Protein AF-A0A8J8ES67-F1 (afdb_monomer_lite)

Radius of gyration: 15.18 Å; chains: 1; bounding box: 30×25×39 Å

Foldseek 3Di:
DDDPDQQDWDWDWPDFDDDVQNVQCVDVVRNDDDDPPDDDGPGTDTDGPDHHNPDPDDD

pLDDT: mean 94.76, std 4.99, range [70.62, 98.19]

Structure (mmCIF, N/CA/C/O backbone):
data_AF-A0A8J8ES67-F1
#
_entry.id   AF-A0A8J8ES67-F1
#
loop_
_atom_site.group_PDB
_atom_site.id
_atom_site.type_symbol
_atom_site.label_atom_id
_atom_site.label_alt_id
_atom_site.label_comp_id
_atom_site.label_asym_id
_atom_site.label_entity_id
_atom_site.label_seq_id
_atom_site.pdbx_PDB_ins_code
_atom_site.Cartn_x
_atom_site.Cartn_y
_atom_site.Cartn_z
_atom_site.occupancy
_atom_site.B_iso_or_equiv
_atom_site.auth_seq_id
_atom_site.auth_comp_id
_atom_site.auth_asym_id
_atom_site.auth_atom_id
_atom_site.pdbx_PDB_model_num
ATOM 1 N N . MET A 1 1 ? -11.323 -9.567 7.764 1.00 70.62 1 MET A N 1
ATOM 2 C CA . MET A 1 1 ? -9.905 -9.381 8.149 1.00 70.62 1 MET A CA 1
ATOM 3 C C . MET A 1 1 ? -9.915 -8.712 9.520 1.00 70.62 1 MET A C 1
ATOM 5 O O . MET A 1 1 ? -10.930 -8.101 9.816 1.00 70.62 1 MET A O 1
ATOM 9 N N . LYS A 1 2 ? -8.912 -8.937 10.373 1.00 78.81 2 LYS A N 1
ATOM 10 C CA . LYS A 1 2 ? -8.815 -8.317 11.706 1.00 78.81 2 LYS A CA 1
ATOM 11 C C . LYS A 1 2 ? -7.409 -7.777 11.900 1.00 78.81 2 LYS A C 1
ATOM 13 O O . LYS A 1 2 ? -6.461 -8.421 11.428 1.00 78.81 2 LYS A O 1
ATOM 18 N N . ILE A 1 3 ? -7.279 -6.655 12.592 1.00 86.00 3 ILE A N 1
ATOM 19 C CA . ILE A 1 3 ? -5.996 -6.158 13.067 1.00 86.00 3 ILE A CA 1
ATOM 20 C C . ILE A 1 3 ? -5.396 -7.172 14.040 1.00 86.00 3 ILE A C 1
ATOM 22 O O . ILE A 1 3 ? -6.087 -7.799 14.840 1.00 86.00 3 ILE A O 1
ATOM 26 N N . ARG A 1 4 ? -4.088 -7.395 13.901 1.00 86.69 4 ARG A N 1
ATOM 27 C CA . ARG A 1 4 ? -3.325 -8.338 14.734 1.00 86.69 4 ARG A CA 1
ATOM 28 C C . ARG A 1 4 ? -2.337 -7.646 15.669 1.00 86.69 4 ARG A C 1
ATOM 30 O O . ARG A 1 4 ? -1.677 -8.330 16.438 1.00 86.69 4 ARG A O 1
ATOM 37 N N . ARG A 1 5 ? -2.176 -6.332 15.529 1.00 93.50 5 ARG A N 1
ATOM 38 C CA . ARG A 1 5 ? -1.198 -5.516 16.247 1.00 93.50 5 ARG A CA 1
ATOM 39 C C . ARG A 1 5 ? -1.831 -4.185 16.608 1.00 93.50 5 ARG A C 1
ATOM 41 O O . ARG A 1 5 ? -2.412 -3.548 15.734 1.00 93.50 5 ARG A O 1
ATOM 48 N N . GLU A 1 6 ? -1.695 -3.797 17.864 1.00 95.38 6 GLU A N 1
ATOM 49 C CA . GLU A 1 6 ? -2.394 -2.655 18.457 1.00 95.38 6 GLU A CA 1
ATOM 50 C C . GLU A 1 6 ? -1.957 -1.314 17.850 1.00 95.38 6 GLU A C 1
ATOM 52 O O . GLU A 1 6 ? -2.745 -0.379 17.842 1.00 95.38 6 GLU A O 1
ATOM 57 N N . GLU A 1 7 ? -0.776 -1.239 17.224 1.00 96.31 7 GLU A N 1
ATOM 58 C CA . GLU A 1 7 ? -0.249 0.004 16.636 1.00 96.31 7 GLU A CA 1
ATOM 59 C C . GLU A 1 7 ? -0.564 0.181 15.136 1.00 96.31 7 GLU A C 1
ATOM 61 O O . GLU A 1 7 ? -0.026 1.079 14.486 1.00 96.31 7 GLU A O 1
ATOM 66 N N . LEU A 1 8 ? -1.346 -0.719 14.529 1.00 95.94 8 LEU A N 1
ATOM 67 C CA . LEU A 1 8 ? -1.580 -0.721 13.081 1.00 95.94 8 LEU A CA 1
ATOM 68 C C . LEU A 1 8 ? -2.945 -0.158 12.685 1.00 95.94 8 LEU A C 1
ATOM 70 O O . LEU A 1 8 ? -3.904 -0.159 13.449 1.00 95.94 8 LEU A O 1
ATOM 74 N N . VAL A 1 9 ? -3.036 0.243 11.417 1.00 95.62 9 VAL A N 1
ATOM 75 C CA . VAL A 1 9 ? -4.279 0.621 10.742 1.00 95.62 9 VAL A CA 1
ATOM 76 C C . VAL A 1 9 ? -4.527 -0.350 9.594 1.00 95.62 9 VAL A C 1
ATOM 78 O O . VAL A 1 9 ? -3.632 -0.625 8.791 1.00 95.62 9 VAL A O 1
ATOM 81 N N . LEU A 1 10 ? -5.748 -0.874 9.496 1.00 95.81 10 LEU A N 1
ATOM 82 C CA . LEU A 1 10 ? -6.165 -1.690 8.367 1.00 95.81 10 LEU A CA 1
ATOM 83 C C . LEU A 1 10 ? -6.836 -0.796 7.334 1.00 95.81 10 LEU A C 1
ATOM 85 O O . LEU A 1 10 ? -7.892 -0.213 7.583 1.00 95.81 10 LEU A O 1
ATOM 89 N N . VAL A 1 11 ? -6.228 -0.734 6.154 1.00 95.88 11 VAL A N 1
ATOM 90 C CA . VAL A 1 11 ? -6.710 0.079 5.042 1.00 95.88 11 VAL A CA 1
ATOM 91 C C . VAL A 1 11 ? -7.237 -0.826 3.937 1.00 95.88 11 VAL A C 1
ATOM 93 O O . VAL A 1 11 ? -6.539 -1.718 3.448 1.00 95.88 11 VAL A O 1
ATOM 96 N N . LYS A 1 12 ? -8.470 -0.573 3.502 1.00 96.94 12 LYS A N 1
ATOM 97 C CA . LYS A 1 12 ? -8.999 -1.108 2.252 1.00 96.94 12 LYS A CA 1
ATOM 98 C C . LYS A 1 12 ? -8.501 -0.223 1.114 1.00 96.94 12 LYS A C 1
ATOM 100 O O . LYS A 1 12 ? -9.017 0.872 0.900 1.00 96.94 12 LYS A O 1
ATOM 105 N N . VAL A 1 13 ? -7.491 -0.704 0.396 1.00 97.50 13 VAL A N 1
ATOM 106 C CA . VAL A 1 13 ? -6.922 -0.002 -0.762 1.00 97.50 13 VAL A CA 1
ATOM 107 C C . VAL A 1 13 ? -7.989 0.141 -1.851 1.00 97.50 13 VAL A C 1
ATOM 109 O O . VAL A 1 13 ? -8.588 -0.850 -2.270 1.00 97.50 13 VAL A O 1
ATOM 112 N N . LEU A 1 14 ? -8.230 1.377 -2.292 1.00 98.19 14 LEU A N 1
ATOM 113 C CA . LEU A 1 14 ? -9.157 1.701 -3.381 1.00 98.19 14 LEU A CA 1
ATOM 114 C C . LEU A 1 14 ? -8.424 1.826 -4.717 1.00 98.19 14 LEU A C 1
ATOM 116 O O . LEU A 1 14 ? -8.920 1.364 -5.742 1.00 98.19 14 LEU A O 1
ATOM 120 N N . ALA A 1 15 ? -7.243 2.440 -4.698 1.00 98.12 15 ALA A N 1
ATOM 121 C CA . ALA A 1 15 ? -6.383 2.585 -5.862 1.00 98.12 15 ALA A CA 1
ATOM 122 C C . ALA A 1 15 ? -4.917 2.705 -5.433 1.00 98.12 15 ALA A C 1
ATOM 124 O O . ALA A 1 15 ? -4.624 3.222 -4.354 1.00 98.12 15 ALA A O 1
ATOM 125 N N . ALA A 1 16 ? -4.015 2.266 -6.309 1.00 98.19 16 ALA A N 1
ATOM 126 C CA . ALA A 1 16 ? -2.583 2.504 -6.201 1.00 98.19 16 ALA A CA 1
ATOM 127 C C . ALA A 1 16 ? -2.087 3.209 -7.471 1.00 98.19 16 ALA A C 1
ATOM 129 O O . ALA A 1 16 ? -2.479 2.844 -8.582 1.00 98.19 16 ALA A O 1
ATOM 130 N N . GLY A 1 17 ? -1.263 4.237 -7.296 1.00 97.88 17 GLY A N 1
ATOM 131 C CA . GLY A 1 17 ? -0.496 4.860 -8.360 1.00 97.88 17 GLY A CA 1
ATOM 132 C C . GLY A 1 17 ? 0.583 3.915 -8.882 1.00 97.88 17 GLY A C 1
ATOM 133 O O . GLY A 1 17 ? 1.032 3.005 -8.184 1.00 97.88 17 GLY A O 1
ATOM 134 N N . ILE A 1 18 ? 0.977 4.138 -10.134 1.00 97.00 18 ILE A N 1
ATOM 135 C CA . ILE A 1 18 ? 2.141 3.488 -10.732 1.00 97.00 18 ILE A CA 1
ATOM 136 C C . ILE A 1 18 ? 3.266 4.509 -10.729 1.00 97.00 18 ILE A C 1
ATOM 138 O O . ILE A 1 18 ? 3.217 5.496 -11.468 1.00 97.00 18 ILE A O 1
ATOM 142 N N . CYS A 1 19 ? 4.291 4.242 -9.931 1.00 97.06 19 CYS A N 1
ATOM 143 C CA . CYS A 1 19 ? 5.490 5.054 -9.896 1.00 97.06 19 CYS A CA 1
ATOM 144 C C . CYS A 1 19 ? 6.506 4.540 -10.926 1.00 97.06 19 CYS A C 1
ATOM 146 O O . CYS A 1 19 ? 6.556 3.351 -11.256 1.00 97.06 19 CYS A O 1
ATOM 148 N N . GLY A 1 20 ? 7.394 5.419 -11.400 1.00 97.62 20 GLY A N 1
ATOM 149 C CA . GLY A 1 20 ? 8.525 5.009 -12.238 1.00 97.62 20 GLY A CA 1
ATOM 150 C C . GLY A 1 20 ? 9.387 3.930 -11.569 1.00 97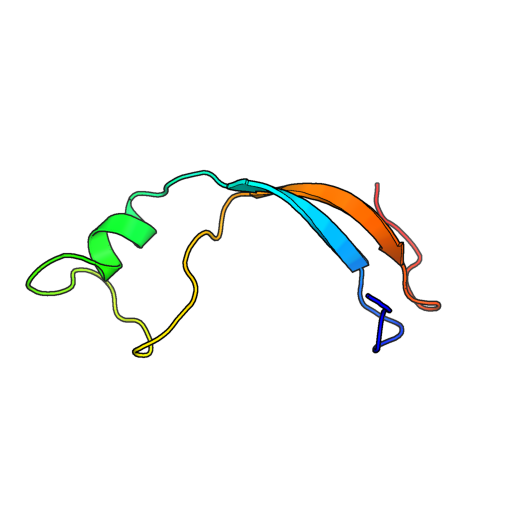.62 20 GLY A C 1
ATOM 151 O O . GLY A 1 20 ? 9.899 3.044 -12.248 1.00 97.62 20 GLY A O 1
ATOM 152 N N . THR A 1 21 ? 9.487 3.943 -10.235 1.00 96.94 21 THR A N 1
ATOM 153 C CA . THR A 1 21 ? 10.202 2.915 -9.464 1.00 96.94 21 THR A CA 1
ATOM 154 C C . THR A 1 21 ? 9.599 1.524 -9.656 1.00 96.94 21 THR A C 1
ATOM 156 O O . THR A 1 21 ? 10.356 0.576 -9.862 1.00 96.94 21 THR A O 1
ATOM 159 N N . ASP A 1 22 ? 8.267 1.388 -9.674 1.00 97.00 22 ASP A N 1
ATOM 160 C CA . ASP A 1 22 ? 7.612 0.092 -9.902 1.00 97.00 22 ASP A CA 1
ATOM 161 C C . ASP A 1 22 ? 7.989 -0.468 -11.288 1.00 97.00 22 ASP A C 1
ATOM 163 O O . ASP A 1 22 ? 8.316 -1.646 -11.433 1.00 97.00 22 ASP A O 1
ATOM 167 N N . LEU A 1 23 ? 8.032 0.399 -12.306 1.00 96.75 23 LEU A N 1
ATOM 168 C CA . LEU A 1 23 ? 8.426 0.033 -13.671 1.00 96.75 23 LEU A CA 1
ATOM 169 C C . LEU A 1 23 ? 9.916 -0.315 -13.778 1.00 96.75 23 LEU A C 1
ATOM 171 O O . LEU A 1 23 ? 10.293 -1.266 -14.468 1.00 96.75 23 LEU A O 1
ATOM 175 N N . HIS A 1 24 ? 10.779 0.431 -13.089 1.00 97.38 24 HIS A N 1
ATOM 176 C CA . HIS A 1 24 ? 12.215 0.165 -13.066 1.00 97.38 24 HIS A CA 1
ATOM 177 C C . HIS A 1 24 ? 12.555 -1.151 -12.359 1.00 97.38 24 HIS A C 1
ATOM 179 O O . HIS A 1 24 ? 13.490 -1.824 -12.792 1.00 97.38 24 HIS A O 1
ATOM 185 N N . ILE A 1 25 ? 11.794 -1.561 -11.338 1.00 97.31 25 ILE A N 1
ATOM 186 C CA . ILE A 1 25 ? 11.928 -2.894 -10.727 1.00 97.31 25 ILE A CA 1
ATOM 187 C C . ILE A 1 25 ? 11.631 -3.999 -11.756 1.00 97.31 25 ILE A C 1
ATOM 189 O O . ILE A 1 25 ? 12.347 -4.995 -11.815 1.00 97.31 25 ILE A O 1
ATOM 193 N N . LEU A 1 26 ? 10.603 -3.815 -12.591 1.00 95.62 26 LEU A N 1
ATOM 194 C CA . LEU A 1 26 ? 10.164 -4.801 -13.590 1.00 95.62 26 LEU A CA 1
ATOM 195 C C . LEU A 1 26 ? 10.954 -4.767 -14.911 1.00 95.62 26 LEU A C 1
ATOM 197 O O . LEU A 1 26 ? 10.716 -5.590 -15.796 1.00 95.62 26 LEU A O 1
ATOM 201 N N . SER A 1 27 ? 11.868 -3.812 -15.072 1.00 96.25 27 SER A N 1
ATOM 202 C CA . SER A 1 27 ? 12.656 -3.648 -16.296 1.00 96.25 27 SER A CA 1
ATOM 203 C C . SER A 1 27 ? 13.665 -4.787 -16.495 1.00 96.25 27 SER A C 1
ATOM 205 O O . SER A 1 27 ? 14.037 -5.487 -15.554 1.00 96.25 27 SER A O 1
ATOM 207 N N . ILE A 1 28 ? 14.138 -4.964 -17.733 1.00 93.62 28 ILE A N 1
ATOM 208 C CA . ILE A 1 28 ? 15.177 -5.944 -18.079 1.00 93.62 28 ILE A CA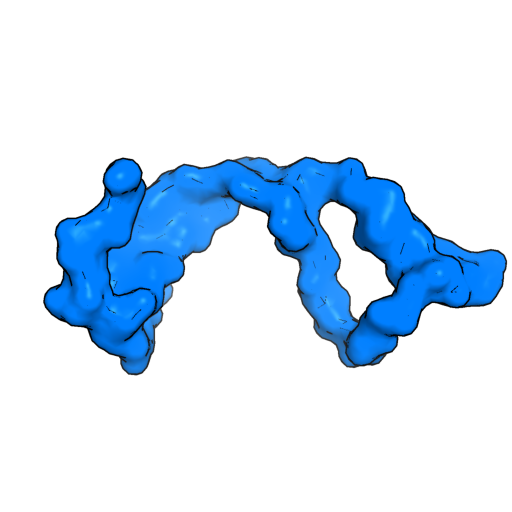 1
ATOM 209 C C . ILE A 1 28 ? 16.341 -5.214 -18.776 1.00 93.62 28 ILE A C 1
ATOM 211 O O . ILE A 1 28 ? 16.165 -4.766 -19.911 1.00 93.62 28 ILE A O 1
ATOM 215 N N . PRO A 1 29 ? 17.528 -5.107 -18.143 1.00 93.81 29 PRO A N 1
ATOM 216 C CA . PRO A 1 29 ? 17.816 -5.507 -16.761 1.00 93.81 29 PRO A CA 1
ATOM 217 C C . PRO A 1 29 ? 17.067 -4.625 -15.734 1.00 93.81 29 PRO A C 1
ATOM 219 O O . PRO A 1 29 ? 16.680 -3.504 -16.076 1.00 93.81 29 PRO A O 1
ATOM 222 N N . PRO A 1 30 ? 16.870 -5.092 -14.485 1.00 95.06 30 PRO A N 1
ATOM 223 C CA . PRO A 1 30 ? 16.214 -4.292 -13.453 1.00 95.06 30 PRO A CA 1
ATOM 224 C C . PRO A 1 30 ? 16.972 -2.989 -13.182 1.00 95.06 30 PRO A C 1
ATOM 226 O O . PRO A 1 30 ? 18.176 -3.001 -12.929 1.00 95.06 30 PRO A O 1
ATOM 229 N N . GLY A 1 31 ? 16.255 -1.866 -13.227 1.00 96.25 31 GLY A N 1
ATOM 230 C CA . GLY A 1 31 ? 16.774 -0.542 -12.875 1.00 96.25 31 GLY A CA 1
ATOM 231 C C . GLY A 1 31 ? 16.724 -0.253 -11.373 1.00 96.25 31 GLY A C 1
ATOM 232 O O . GLY A 1 31 ? 17.406 0.651 -10.904 1.00 96.25 31 GLY A O 1
ATOM 233 N N . HIS A 1 32 ? 15.940 -1.030 -10.622 1.00 96.12 32 HIS A N 1
ATOM 234 C CA . HIS A 1 32 ? 15.888 -1.009 -9.162 1.00 96.12 32 HIS A CA 1
ATOM 235 C C . HIS A 1 32 ? 15.877 -2.435 -8.609 1.00 96.12 32 HIS A C 1
ATOM 237 O O . H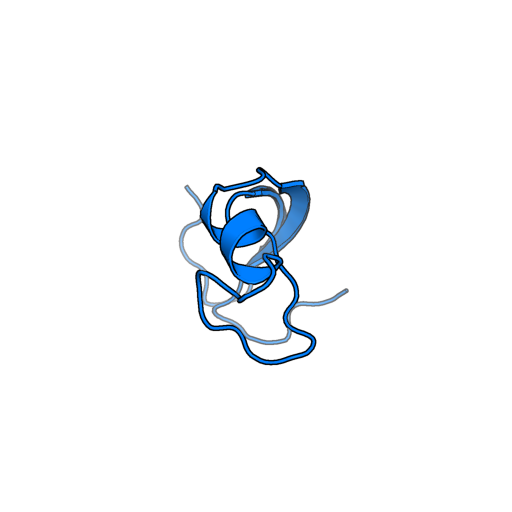IS A 1 32 ? 15.237 -3.328 -9.165 1.00 96.12 32 HIS A O 1
ATOM 243 N N . SER A 1 33 ? 16.574 -2.640 -7.492 1.00 95.19 33 SER A N 1
ATOM 244 C CA . SER A 1 33 ? 16.593 -3.922 -6.788 1.00 95.19 33 SER A CA 1
ATOM 245 C C . SER A 1 33 ? 15.278 -4.164 -6.051 1.00 95.19 33 SER A C 1
ATOM 247 O O . SER A 1 33 ? 14.795 -3.288 -5.337 1.00 95.19 33 SER A O 1
ATOM 249 N N . ALA A 1 34 ? 14.748 -5.381 -6.149 1.00 95.75 34 ALA A N 1
ATOM 250 C CA . ALA A 1 34 ? 13.637 -5.852 -5.331 1.00 95.75 34 ALA A CA 1
ATOM 251 C C . ALA A 1 34 ? 13.816 -7.334 -4.994 1.00 95.75 34 ALA A C 1
ATOM 253 O O . ALA A 1 34 ? 14.423 -8.093 -5.754 1.00 95.75 34 ALA A O 1
ATOM 254 N N . THR A 1 35 ? 13.272 -7.760 -3.855 1.00 95.94 35 THR A N 1
ATOM 255 C CA . THR A 1 35 ? 13.191 -9.183 -3.517 1.00 95.94 35 THR A CA 1
ATOM 256 C C . THR A 1 35 ? 12.246 -9.880 -4.503 1.00 95.94 35 THR A C 1
ATOM 258 O O . THR A 1 35 ? 11.124 -9.402 -4.694 1.00 95.94 35 THR A O 1
ATOM 261 N N . PRO A 1 36 ? 12.641 -11.006 -5.126 1.00 93.56 36 PRO A N 1
ATOM 262 C CA . PRO A 1 36 ? 11.742 -11.768 -5.986 1.00 93.56 36 PRO A CA 1
ATOM 263 C C . PRO A 1 36 ? 10.429 -12.117 -5.274 1.00 93.56 36 PRO A C 1
ATOM 265 O O . PRO A 1 36 ? 10.441 -12.614 -4.150 1.00 93.56 36 PRO A O 1
ATOM 268 N N . GLY A 1 37 ? 9.300 -11.847 -5.933 1.00 93.75 37 GLY A N 1
ATOM 269 C CA . GLY A 1 37 ? 7.964 -12.036 -5.358 1.00 93.75 37 GLY A CA 1
ATOM 270 C C . GLY A 1 37 ? 7.448 -10.866 -4.511 1.00 93.75 37 GLY A C 1
ATOM 271 O O . GLY A 1 37 ? 6.386 -10.996 -3.906 1.00 93.75 37 GLY A O 1
ATOM 272 N N . ALA A 1 38 ? 8.157 -9.734 -4.463 1.00 95.12 38 ALA A N 1
ATOM 273 C CA . ALA A 1 38 ? 7.649 -8.518 -3.834 1.00 95.12 38 ALA A CA 1
ATOM 274 C C . ALA A 1 38 ? 6.329 -8.050 -4.476 1.00 95.12 38 ALA A C 1
ATOM 276 O O . ALA A 1 38 ? 6.162 -8.084 -5.696 1.00 95.12 38 ALA A O 1
ATOM 277 N N . ILE A 1 39 ? 5.406 -7.581 -3.635 1.00 95.94 39 ILE A N 1
ATOM 278 C CA . ILE A 1 39 ? 4.169 -6.921 -4.060 1.00 95.94 39 ILE A CA 1
ATOM 279 C C . ILE A 1 39 ? 4.494 -5.439 -4.279 1.00 95.94 39 ILE A C 1
ATOM 281 O O . ILE A 1 39 ? 4.994 -4.782 -3.368 1.00 95.94 39 ILE A O 1
ATOM 285 N N . LEU A 1 40 ? 4.246 -4.941 -5.491 1.00 95.50 40 LEU A N 1
ATOM 286 C CA . LEU A 1 40 ? 4.507 -3.551 -5.883 1.00 95.50 40 LEU A CA 1
ATOM 287 C C . LEU A 1 40 ? 3.295 -2.646 -5.612 1.00 95.50 40 LEU A C 1
ATOM 289 O O . LEU A 1 40 ? 2.205 -3.139 -5.317 1.00 95.50 40 LEU A O 1
ATOM 293 N N . GLY A 1 41 ? 3.486 -1.331 -5.757 1.00 94.69 41 GLY A N 1
ATOM 294 C CA . GLY A 1 41 ? 2.478 -0.318 -5.440 1.00 94.69 41 GLY A CA 1
ATOM 295 C C . GLY A 1 41 ? 2.710 0.287 -4.059 1.00 94.69 41 GLY A C 1
ATOM 296 O O . GLY A 1 41 ? 2.183 -0.185 -3.054 1.00 94.69 41 GLY A O 1
ATOM 297 N N . HIS A 1 42 ? 3.517 1.346 -4.021 1.00 96.56 42 HIS A N 1
ATOM 298 C CA . HIS A 1 42 ? 3.880 2.075 -2.797 1.00 96.56 42 HIS A CA 1
ATOM 299 C C . HIS A 1 42 ? 3.245 3.470 -2.713 1.00 96.56 42 HIS A C 1
ATOM 301 O O . HIS A 1 42 ? 3.483 4.208 -1.761 1.00 96.56 42 HIS A O 1
ATOM 307 N N . GLU A 1 43 ? 2.410 3.818 -3.687 1.00 97.75 43 GLU A N 1
ATOM 308 C CA . GLU A 1 43 ? 1.622 5.044 -3.716 1.00 97.75 43 GLU A CA 1
ATOM 309 C C . GLU A 1 43 ? 0.158 4.623 -3.769 1.00 97.75 43 GLU A C 1
ATOM 311 O O . GLU A 1 43 ? -0.273 4.068 -4.772 1.00 97.75 43 GLU A O 1
ATOM 316 N N . PHE A 1 44 ? -0.621 4.804 -2.704 1.00 97.81 44 PHE A N 1
ATOM 317 C CA . PHE A 1 44 ? -2.010 4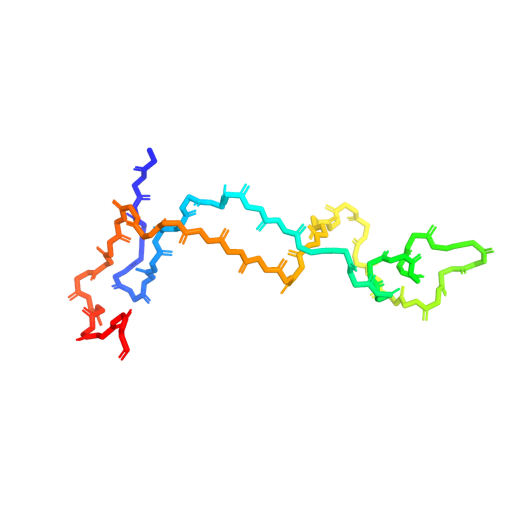.337 -2.687 1.00 97.81 44 PHE A CA 1
ATOM 318 C C . PHE A 1 44 ? -2.936 5.227 -1.871 1.00 97.81 44 PHE A C 1
ATOM 320 O O . PHE A 1 44 ? -2.512 5.967 -0.986 1.00 97.81 44 PHE A O 1
ATOM 327 N N . ILE A 1 45 ? -4.227 5.108 -2.177 1.00 98.00 45 ILE A N 1
ATOM 328 C CA . ILE A 1 45 ? -5.325 5.678 -1.404 1.00 98.00 45 ILE A CA 1
ATOM 329 C C . ILE A 1 45 ? -6.273 4.565 -0.964 1.00 98.00 45 ILE A C 1
ATOM 331 O O . ILE A 1 45 ? -6.438 3.546 -1.645 1.00 98.00 45 ILE A O 1
ATOM 335 N N . GLY A 1 46 ? -6.928 4.763 0.172 1.00 96.75 46 GLY A N 1
ATOM 336 C CA . GLY A 1 46 ? -7.857 3.781 0.699 1.00 96.75 46 GLY A CA 1
ATOM 337 C C . GLY A 1 46 ? -8.708 4.304 1.840 1.00 96.75 46 GLY A C 1
ATOM 338 O O . GLY A 1 46 ? -8.558 5.438 2.286 1.00 96.75 46 GLY A O 1
ATOM 339 N N . GLU A 1 47 ? -9.601 3.440 2.301 1.00 97.44 47 GLU A N 1
ATOM 340 C CA . GLU A 1 47 ? -10.468 3.684 3.450 1.00 97.44 47 GLU A CA 1
ATOM 341 C C . GLU A 1 47 ? -9.899 2.966 4.672 1.00 97.44 47 GLU A C 1
ATOM 343 O O . GLU A 1 47 ? -9.567 1.779 4.598 1.00 97.44 47 GLU A O 1
ATOM 348 N N . VAL A 1 48 ? -9.814 3.660 5.806 1.00 96.25 48 VAL A N 1
ATOM 349 C C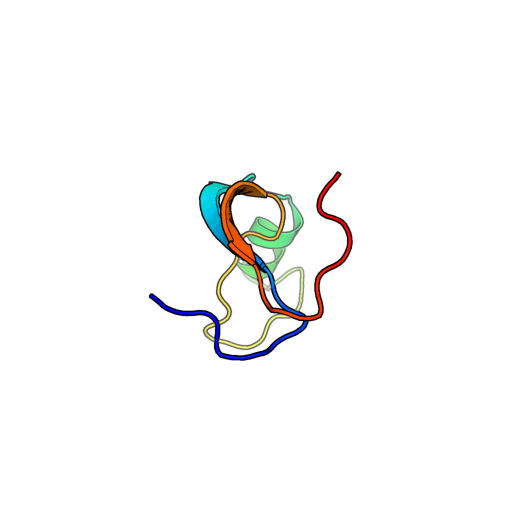A . VAL A 1 48 ? -9.537 3.014 7.093 1.00 96.25 48 VAL A CA 1
ATOM 350 C C . VAL A 1 48 ? -10.755 2.180 7.480 1.00 96.25 48 VAL A C 1
ATOM 352 O O . VAL A 1 48 ? -11.852 2.714 7.628 1.00 96.25 48 VAL A O 1
ATOM 355 N N . VAL A 1 49 ? -10.571 0.868 7.628 1.00 96.19 49 VAL A N 1
ATOM 356 C CA . VAL A 1 49 ? -11.656 -0.068 7.975 1.00 96.19 49 VAL A CA 1
ATOM 357 C C . VAL A 1 49 ? -11.534 -0.638 9.388 1.00 96.19 49 VAL A C 1
ATOM 359 O O . VAL A 1 49 ? -12.511 -1.168 9.909 1.00 96.19 49 VAL A O 1
ATOM 362 N N . GLU A 1 50 ? -10.359 -0.531 10.010 1.00 96.25 50 GLU A N 1
ATOM 363 C CA . GLU A 1 50 ? -10.093 -0.937 11.396 1.00 96.25 50 GLU A CA 1
ATOM 364 C C . GLU A 1 50 ? -8.852 -0.185 11.908 1.00 96.25 50 GLU A C 1
ATOM 366 O O . GLU A 1 50 ? -7.925 0.060 11.129 1.00 96.25 50 GLU A O 1
ATOM 371 N N . ILE A 1 51 ? -8.817 0.155 13.198 1.00 95.94 51 ILE A N 1
ATOM 372 C CA . ILE A 1 51 ? -7.640 0.708 13.891 1.00 95.94 51 ILE A CA 1
ATOM 373 C C . ILE A 1 51 ? -7.318 -0.153 15.114 1.00 95.94 51 ILE A C 1
ATOM 375 O O . ILE A 1 51 ? -8.226 -0.745 15.700 1.00 95.94 51 ILE A O 1
ATOM 379 N N . GLY A 1 52 ? -6.036 -0.264 15.459 1.00 96.19 52 GLY A N 1
ATOM 380 C CA . GLY A 1 52 ? -5.603 -0.930 16.682 1.00 96.19 52 GLY A CA 1
ATOM 381 C C . GLY A 1 52 ? -5.801 -0.045 17.916 1.00 96.19 52 GLY A C 1
ATOM 382 O O . GLY A 1 52 ? -6.001 1.162 17.795 1.00 96.19 52 GLY A O 1
ATOM 383 N N . GLU A 1 53 ? -5.787 -0.659 19.100 1.00 96.12 53 GLU A N 1
ATOM 384 C CA . GLU A 1 53 ? -6.106 0.016 20.370 1.00 96.12 53 GLU A CA 1
ATOM 385 C C . GLU A 1 53 ? -5.110 1.127 20.741 1.00 96.12 53 GLU A C 1
ATOM 387 O O . GLU A 1 53 ? -5.503 2.096 21.388 1.00 96.12 53 GLU A O 1
ATOM 392 N N . ASP A 1 54 ? -3.867 1.030 20.263 1.00 96.88 54 ASP A N 1
ATOM 393 C CA . ASP A 1 54 ? -2.798 2.000 20.520 1.00 96.88 54 ASP A CA 1
ATOM 394 C C . ASP A 1 54 ? -2.704 3.093 19.436 1.00 96.88 54 ASP A C 1
ATOM 396 O O . ASP A 1 54 ? -1.763 3.888 19.427 1.00 96.88 54 ASP A O 1
ATOM 400 N N . VAL A 1 55 ? -3.660 3.157 18.499 1.00 96.75 55 VAL A N 1
ATOM 401 C CA . VAL A 1 55 ? -3.721 4.214 17.477 1.00 96.75 55 VAL A CA 1
ATOM 402 C C . VAL A 1 55 ? -4.496 5.417 18.016 1.00 96.75 55 VAL A C 1
ATOM 404 O O . VAL A 1 55 ? -5.712 5.362 18.200 1.00 96.75 55 VAL A O 1
ATOM 407 N N . ASP A 1 56 ? -3.805 6.537 18.213 1.00 96.19 56 ASP A N 1
ATOM 408 C CA . ASP A 1 56 ? -4.356 7.775 18.775 1.00 96.19 56 ASP A CA 1
ATOM 409 C C . ASP A 1 56 ? -4.713 8.842 17.722 1.00 96.19 56 ASP A C 1
ATOM 411 O O . ASP A 1 56 ? -5.480 9.767 18.006 1.00 96.19 56 ASP A O 1
ATOM 415 N N . ASN A 1 57 ? -4.210 8.714 16.489 1.00 94.38 57 ASN A N 1
ATOM 416 C CA . ASN A 1 57 ? -4.490 9.641 15.395 1.00 94.38 57 ASN A CA 1
ATOM 417 C C . ASN A 1 57 ? -4.534 8.945 14.016 1.00 94.38 57 ASN A C 1
ATOM 419 O O . A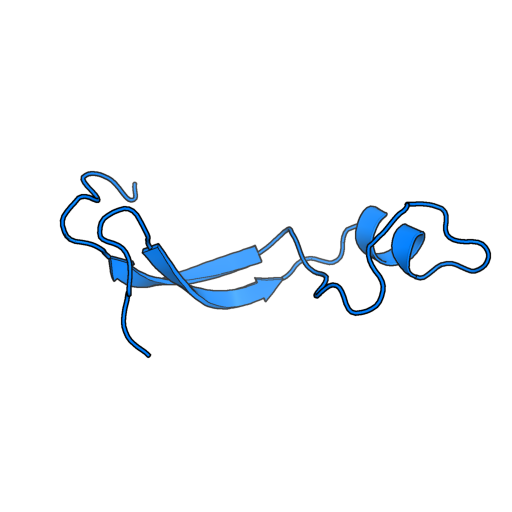SN A 1 57 ? -3.733 8.064 13.713 1.00 94.38 57 ASN A O 1
ATOM 423 N N . VAL A 1 58 ? -5.473 9.385 13.168 1.00 90.56 58 VAL A N 1
ATOM 424 C CA . VAL A 1 58 ? -5.596 9.011 11.743 1.00 90.56 58 VAL A CA 1
ATOM 425 C C . VAL A 1 58 ? -5.927 10.222 10.848 1.00 90.56 58 VAL A C 1
ATOM 427 O O . VAL A 1 58 ? -6.467 10.052 9.756 1.00 90.56 58 VAL A O 1
ATOM 430 N N . ASN A 1 59 ? -5.647 11.439 11.338 1.00 78.06 59 ASN A N 1
ATOM 431 C CA . ASN A 1 59 ? -5.988 12.729 10.722 1.00 78.06 59 ASN A CA 1
ATOM 432 C C . ASN A 1 59 ? -4.805 13.697 10.742 1.00 78.06 59 ASN A C 1
ATOM 434 O O . ASN A 1 59 ? -4.348 14.019 11.866 1.00 78.06 59 ASN A O 1
#

Sequence (59 aa):
MKIRREELVLVKVLAAGICGTDLHILSIPPGHSATPGAILGHEFIGEVVEIGEDVDNVN

Secondary structure (DSSP, 8-state):
----STT-EEEEEEEE---HHHHHHHSSS-SS---TTPPP--SEEEEEEEE-TT-----